Protein AF-A0A1V5MPS7-F1 (afdb_monomer_lite)

Sequence (181 aa):
MLYRAAGLHLRYAEAANRAGYPFLASCFLNSGIRNERYRFTRPDGSYYPDDSCYITGTSPFDPYPFAYRFDARYPRQWEQNGGVRGRVFMPALSFPAGLTTTLDSIQWLEQQIVRESALELAFEGHRWGDLVRVARRMNKEGRDGFSFLFNDNIKKKYERANIPAPAFTADETSWYLPFYE

pLDDT: mean 91.22, std 7.11, range [54.5, 98.25]

Radius of gyration: 18.7 Å; chains: 1; bounding box: 45×35×64 Å

Secondary structure (DSSP, 8-state):
----HHHHHHHHHHHHHHTT-HHHHHHHHTTHHHHTT--PBPTTSPBPPGGG-SB-EEETTEEPPGGG--BTTS--TTTT---SSGGGTPPPPPPPTT--SHHHHHHHHHHHHHHHHHHHTTTSS-HHHHHHHHHHHHHHTTS-HHIIIIIITTHHHHHHHTSPPP---SSGGGGSPPPP-

Structure (mmCIF, N/CA/C/O backbone):
data_AF-A0A1V5MPS7-F1
#
_entry.id   AF-A0A1V5MPS7-F1
#
loop_
_atom_site.group_PDB
_atom_site.id
_atom_site.type_symbol
_atom_site.label_atom_id
_atom_site.label_alt_id
_atom_site.label_comp_id
_atom_site.label_asym_id
_atom_site.label_entity_id
_atom_site.label_seq_id
_atom_site.pdbx_PDB_ins_code
_atom_site.Cartn_x
_atom_site.Cartn_y
_atom_site.Cartn_z
_atom_site.occupancy
_atom_site.B_iso_or_equiv
_atom_site.auth_seq_id
_atom_site.auth_comp_id
_atom_site.auth_asym_id
_atom_site.auth_atom_id
_atom_site.pdbx_PDB_model_num
ATOM 1 N N . MET A 1 1 ? 5.859 -17.394 16.710 1.00 54.50 1 MET A N 1
ATOM 2 C CA . MET A 1 1 ? 6.501 -16.883 15.477 1.00 54.50 1 MET A CA 1
ATOM 3 C C . MET A 1 1 ? 6.615 -15.371 15.635 1.00 54.50 1 MET A C 1
ATOM 5 O O . MET A 1 1 ? 5.583 -14.757 15.836 1.00 54.50 1 MET A O 1
ATOM 9 N N . LEU A 1 2 ? 7.823 -14.791 15.677 1.00 69.50 2 LEU A N 1
ATOM 10 C CA . LEU A 1 2 ? 8.012 -13.361 16.007 1.00 69.50 2 LEU A CA 1
ATOM 11 C C . LEU A 1 2 ? 7.716 -12.416 14.824 1.00 69.50 2 LEU A C 1
ATOM 13 O O . LEU A 1 2 ? 7.371 -11.262 15.048 1.00 69.50 2 LEU A O 1
ATOM 17 N N . TYR A 1 3 ? 7.825 -12.898 13.579 1.00 82.81 3 TYR A N 1
ATOM 18 C CA . TYR A 1 3 ? 7.469 -12.146 12.371 1.00 82.81 3 TYR A CA 1
ATOM 19 C C . TYR A 1 3 ? 7.296 -13.089 11.168 1.00 82.81 3 TYR A C 1
ATOM 21 O O . TYR A 1 3 ? 8.117 -13.993 10.984 1.00 82.81 3 TYR A O 1
ATOM 29 N N . ARG A 1 4 ? 6.244 -12.920 10.349 1.00 89.88 4 ARG A N 1
ATOM 30 C CA . ARG A 1 4 ? 6.020 -13.750 9.146 1.00 89.88 4 ARG A CA 1
ATOM 31 C C . ARG A 1 4 ? 6.623 -13.119 7.894 1.00 89.88 4 ARG A C 1
ATOM 33 O O . ARG A 1 4 ? 6.632 -11.900 7.735 1.00 89.88 4 ARG A O 1
ATOM 40 N N . ALA A 1 5 ? 7.025 -13.965 6.943 1.00 89.50 5 ALA A N 1
ATOM 41 C CA . ALA A 1 5 ? 7.514 -13.519 5.638 1.00 89.50 5 ALA A CA 1
ATOM 42 C C . ALA A 1 5 ? 6.503 -12.612 4.916 1.00 89.50 5 ALA A C 1
ATOM 44 O O . ALA A 1 5 ? 6.898 -11.619 4.314 1.00 89.50 5 ALA A O 1
ATOM 45 N N . ALA A 1 6 ? 5.203 -12.903 5.019 1.00 92.19 6 ALA A N 1
ATOM 46 C CA . ALA A 1 6 ? 4.156 -12.076 4.428 1.00 92.19 6 ALA A CA 1
ATOM 47 C C . ALA A 1 6 ? 4.151 -10.643 4.984 1.00 92.19 6 ALA A C 1
ATOM 49 O O . ALA A 1 6 ? 4.107 -9.688 4.213 1.00 92.19 6 ALA A O 1
ATOM 50 N N . GLY A 1 7 ? 4.302 -10.498 6.305 1.00 93.38 7 GLY A N 1
ATOM 51 C CA . GLY A 1 7 ? 4.450 -9.197 6.952 1.00 93.38 7 GLY A CA 1
ATOM 52 C C . GLY A 1 7 ? 5.667 -8.441 6.425 1.00 93.38 7 GLY A C 1
ATOM 53 O O . GLY A 1 7 ? 5.550 -7.276 6.059 1.00 93.38 7 GLY A O 1
ATOM 54 N N . LEU A 1 8 ? 6.818 -9.108 6.283 1.00 92.75 8 LEU A N 1
ATOM 55 C CA . LEU A 1 8 ? 8.018 -8.502 5.688 1.00 92.75 8 LEU A CA 1
ATOM 56 C C . LEU A 1 8 ? 7.765 -7.976 4.270 1.00 92.75 8 LEU A C 1
ATOM 58 O O . LEU A 1 8 ? 8.119 -6.837 3.974 1.00 92.75 8 LEU A O 1
ATOM 62 N N . HI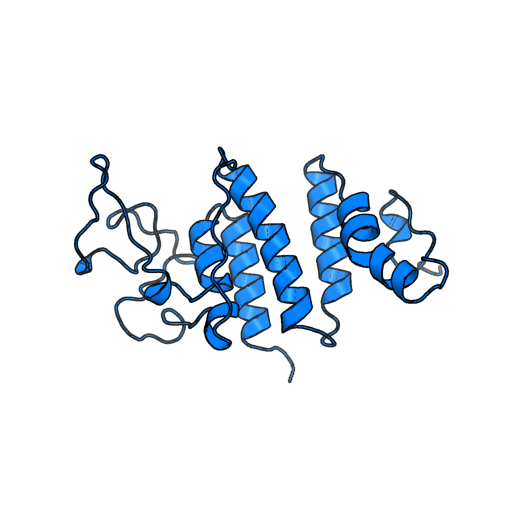S A 1 9 ? 7.117 -8.776 3.420 1.00 94.06 9 HIS A N 1
ATOM 63 C CA . HIS A 1 9 ? 6.819 -8.394 2.038 1.00 94.06 9 HIS A CA 1
ATOM 64 C C . HIS A 1 9 ? 5.861 -7.205 1.975 1.00 94.06 9 HIS A C 1
ATOM 66 O O . HIS A 1 9 ? 6.085 -6.296 1.186 1.00 94.06 9 HIS A O 1
ATOM 72 N N . LEU A 1 10 ? 4.834 -7.170 2.829 1.00 96.06 10 LEU A N 1
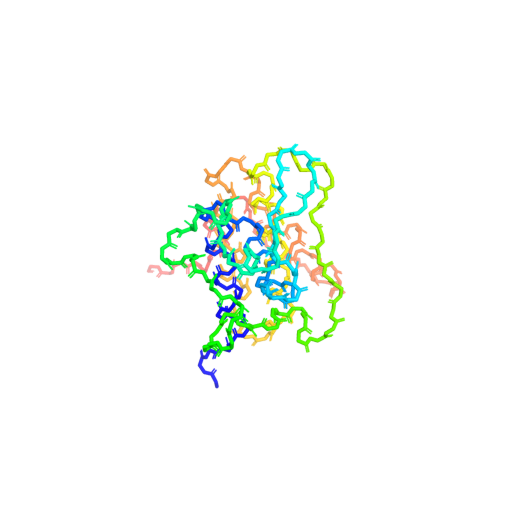ATOM 73 C CA . LEU A 1 10 ? 3.869 -6.069 2.865 1.00 96.06 10 LEU A CA 1
ATOM 74 C C . LEU A 1 10 ? 4.497 -4.771 3.387 1.00 96.06 10 LEU A C 1
ATOM 76 O O . LEU A 1 10 ? 4.234 -3.708 2.829 1.00 96.06 10 LEU A O 1
ATOM 80 N N . ARG A 1 11 ? 5.390 -4.836 4.387 1.00 95.56 11 ARG A N 1
ATOM 81 C CA . ARG A 1 11 ? 6.166 -3.659 4.826 1.00 95.56 11 ARG A CA 1
ATOM 82 C C . ARG A 1 11 ? 7.107 -3.155 3.748 1.00 95.56 11 ARG A C 1
ATOM 84 O O . ARG A 1 11 ? 7.201 -1.947 3.546 1.00 95.56 11 ARG A O 1
ATOM 91 N N . TYR A 1 12 ? 7.784 -4.068 3.059 1.00 95.62 12 TYR A N 1
ATOM 92 C CA . TYR A 1 12 ? 8.656 -3.704 1.955 1.00 95.62 12 TYR A CA 1
ATOM 93 C C . TYR A 1 12 ? 7.861 -3.079 0.801 1.00 95.62 12 TYR A C 1
ATOM 95 O O . TYR A 1 12 ? 8.240 -2.021 0.307 1.00 95.62 12 TYR A O 1
ATOM 103 N N . ALA A 1 13 ? 6.731 -3.679 0.416 1.00 97.19 13 ALA A N 1
ATOM 104 C CA . ALA A 1 13 ? 5.836 -3.137 -0.602 1.00 97.19 13 ALA A CA 1
ATOM 105 C C . ALA A 1 13 ? 5.376 -1.726 -0.227 1.00 97.19 13 ALA A C 1
ATOM 107 O O . ALA A 1 13 ? 5.416 -0.821 -1.054 1.00 97.19 13 ALA A O 1
ATOM 108 N N . GLU A 1 14 ? 5.003 -1.503 1.033 1.00 97.62 14 GLU A N 1
ATOM 109 C CA . GLU A 1 14 ? 4.627 -0.177 1.503 1.00 97.62 14 GLU A CA 1
ATOM 110 C C . GLU A 1 14 ? 5.788 0.824 1.399 1.00 97.62 14 GLU A C 1
ATOM 112 O O . GLU A 1 14 ? 5.597 1.937 0.909 1.00 97.62 14 GLU A O 1
ATOM 117 N N . ALA A 1 15 ? 6.997 0.434 1.812 1.00 97.31 15 ALA A N 1
ATOM 118 C CA . ALA A 1 15 ? 8.184 1.279 1.718 1.00 97.31 15 ALA A CA 1
ATOM 119 C C . ALA A 1 15 ? 8.530 1.623 0.259 1.00 97.31 15 ALA A C 1
ATOM 121 O O . ALA A 1 15 ? 8.695 2.797 -0.064 1.00 97.31 15 ALA A O 1
ATOM 122 N N . ALA A 1 16 ? 8.562 0.626 -0.631 1.00 97.06 16 ALA A N 1
ATOM 123 C CA . ALA A 1 16 ? 8.803 0.812 -2.061 1.00 97.06 16 ALA A CA 1
ATOM 124 C C . ALA A 1 16 ? 7.743 1.714 -2.706 1.00 97.06 16 ALA A C 1
ATOM 126 O O . ALA A 1 16 ? 8.077 2.618 -3.472 1.00 97.06 16 ALA A O 1
ATOM 127 N N . ASN A 1 17 ? 6.473 1.532 -2.336 1.00 97.94 17 ASN A N 1
ATOM 128 C CA . ASN A 1 17 ? 5.380 2.373 -2.802 1.00 97.94 17 ASN A CA 1
ATOM 129 C C . ASN A 1 17 ? 5.605 3.833 -2.390 1.00 97.94 17 ASN A C 1
ATOM 131 O O . ASN A 1 17 ? 5.608 4.739 -3.219 1.00 97.94 17 ASN A O 1
ATOM 135 N N . ARG A 1 18 ? 5.876 4.066 -1.101 1.00 96.50 18 ARG A N 1
ATOM 136 C CA . ARG A 1 18 ? 6.108 5.411 -0.560 1.00 96.50 18 ARG A CA 1
ATOM 137 C C . ARG A 1 18 ? 7.415 6.048 -1.036 1.00 96.50 18 ARG A C 1
ATOM 139 O O . ARG A 1 18 ? 7.523 7.268 -0.968 1.00 96.50 18 ARG A O 1
ATOM 146 N N . ALA A 1 19 ? 8.361 5.257 -1.535 1.00 97.06 19 ALA A N 1
ATOM 147 C CA . ALA A 1 19 ? 9.593 5.726 -2.161 1.00 97.06 19 ALA A CA 1
ATOM 148 C C . ALA A 1 19 ? 9.428 6.137 -3.637 1.00 97.06 19 ALA A C 1
ATOM 150 O O . ALA A 1 19 ? 10.403 6.562 -4.249 1.00 97.06 19 ALA A O 1
ATOM 151 N N . GLY A 1 20 ? 8.220 6.034 -4.205 1.00 96.50 20 GLY A N 1
ATOM 152 C CA . GLY A 1 20 ? 7.955 6.419 -5.593 1.00 96.50 20 GLY A CA 1
ATOM 153 C C . GLY A 1 20 ? 7.939 5.258 -6.584 1.00 96.50 20 GLY A C 1
ATOM 154 O O . GLY A 1 20 ? 7.873 5.502 -7.786 1.00 96.50 20 GLY A O 1
ATOM 155 N N . TYR A 1 21 ? 7.956 4.007 -6.108 1.00 96.12 21 TYR A N 1
ATOM 156 C CA . TYR A 1 21 ? 8.009 2.809 -6.952 1.00 96.12 21 TYR A CA 1
ATOM 157 C C . TYR A 1 21 ? 6.733 1.952 -6.823 1.00 96.12 21 TYR A C 1
ATOM 159 O O . TYR A 1 21 ? 6.802 0.796 -6.389 1.00 96.12 21 TYR A O 1
ATOM 167 N N . PRO A 1 22 ? 5.544 2.471 -7.196 1.00 96.19 22 PRO A N 1
ATOM 168 C CA . PRO A 1 22 ? 4.280 1.758 -7.017 1.00 96.19 22 PRO A CA 1
ATOM 169 C C . PRO A 1 22 ? 4.227 0.449 -7.816 1.00 96.19 22 PRO A C 1
ATOM 171 O O . PRO A 1 22 ? 3.734 -0.551 -7.307 1.00 96.19 22 PRO A O 1
ATOM 174 N N . PHE A 1 23 ? 4.793 0.396 -9.025 1.00 94.00 23 PHE A N 1
ATOM 175 C CA . PHE A 1 23 ? 4.809 -0.843 -9.814 1.00 94.00 23 PHE A CA 1
ATOM 176 C C . PHE A 1 23 ? 5.690 -1.939 -9.188 1.00 94.00 23 PHE A C 1
ATOM 178 O O . PHE A 1 23 ? 5.351 -3.121 -9.203 1.00 94.00 23 PHE A O 1
ATOM 185 N N . LEU A 1 24 ? 6.806 -1.558 -8.559 1.00 94.94 24 LEU A N 1
ATOM 186 C CA . LEU A 1 24 ? 7.603 -2.501 -7.774 1.00 94.94 24 LEU A CA 1
ATOM 187 C C . LEU A 1 24 ? 6.805 -3.020 -6.577 1.00 94.94 24 LEU A C 1
ATOM 189 O O . LEU A 1 24 ? 6.732 -4.225 -6.343 1.00 94.94 24 LEU A O 1
ATOM 193 N N . ALA A 1 25 ? 6.173 -2.115 -5.838 1.00 97.06 25 ALA A N 1
ATOM 194 C CA . ALA A 1 25 ? 5.349 -2.477 -4.697 1.00 97.06 25 ALA A CA 1
ATOM 195 C C . ALA A 1 25 ? 4.178 -3.397 -5.081 1.00 97.06 25 ALA A C 1
ATOM 197 O O . ALA A 1 25 ? 3.907 -4.364 -4.365 1.00 97.06 25 ALA A O 1
ATOM 198 N N . SER A 1 26 ? 3.530 -3.165 -6.229 1.00 96.38 26 SER A N 1
ATOM 199 C CA . SER A 1 26 ? 2.456 -4.036 -6.716 1.00 96.38 26 SER A CA 1
ATOM 200 C C . SER A 1 26 ? 2.963 -5.436 -7.039 1.00 96.38 26 SER A C 1
ATOM 202 O O . SER A 1 26 ? 2.225 -6.396 -6.846 1.00 96.38 26 SER A O 1
ATOM 204 N N . CYS A 1 27 ? 4.227 -5.587 -7.449 1.00 95.00 27 CYS A N 1
ATOM 205 C CA . CYS A 1 27 ? 4.819 -6.909 -7.636 1.00 95.00 27 CYS A CA 1
ATOM 206 C C . CYS A 1 27 ? 4.905 -7.686 -6.322 1.00 95.00 27 CYS A C 1
ATOM 208 O O . CYS A 1 27 ? 4.470 -8.831 -6.270 1.00 95.00 27 CYS A O 1
ATOM 210 N N . PHE A 1 28 ? 5.389 -7.072 -5.240 1.00 95.56 28 PHE A N 1
ATOM 211 C CA . PHE A 1 28 ? 5.440 -7.731 -3.926 1.00 95.56 28 PHE A CA 1
ATOM 212 C C . PHE A 1 28 ? 4.048 -8.059 -3.372 1.00 95.56 28 PHE A C 1
ATOM 214 O O . PHE A 1 28 ? 3.874 -9.075 -2.697 1.00 95.56 28 PHE A O 1
ATOM 221 N N . LEU A 1 29 ? 3.055 -7.219 -3.670 1.00 96.88 29 LEU A N 1
ATOM 222 C CA . LEU A 1 29 ? 1.666 -7.455 -3.293 1.00 96.88 29 LEU A CA 1
ATOM 223 C C . LEU A 1 29 ? 1.049 -8.627 -4.074 1.00 96.88 29 LEU A C 1
ATOM 225 O O . LEU A 1 29 ? 0.462 -9.522 -3.468 1.00 96.88 29 LEU A O 1
ATOM 229 N N . ASN A 1 30 ? 1.197 -8.626 -5.400 1.00 96.12 30 ASN A N 1
ATOM 230 C CA . ASN A 1 30 ? 0.563 -9.576 -6.307 1.00 96.12 30 ASN A CA 1
ATOM 231 C C . ASN A 1 30 ? 1.357 -10.887 -6.403 1.00 96.12 30 ASN A C 1
ATOM 233 O O . ASN A 1 30 ? 1.249 -11.714 -5.501 1.00 96.12 30 ASN A O 1
ATOM 237 N N . SER A 1 31 ? 2.139 -11.087 -7.468 1.00 93.56 31 SER A N 1
ATOM 238 C CA . SER A 1 31 ? 2.741 -12.392 -7.797 1.00 93.56 31 SER A CA 1
ATOM 239 C C . SER A 1 31 ? 4.274 -12.411 -7.768 1.00 93.56 31 SER A C 1
ATOM 241 O O . SER A 1 31 ? 4.889 -13.420 -8.111 1.00 93.56 31 SER A O 1
ATOM 243 N N . GLY A 1 32 ? 4.904 -11.315 -7.349 1.00 92.88 32 GLY A N 1
ATOM 244 C CA . GLY A 1 32 ? 6.350 -11.113 -7.365 1.00 92.88 32 GLY A CA 1
ATOM 245 C C . GLY A 1 32 ? 6.894 -10.671 -8.725 1.00 92.88 32 GLY A C 1
ATOM 246 O O . GLY A 1 32 ? 6.216 -10.726 -9.747 1.00 92.88 32 GLY A O 1
ATOM 247 N N . ILE A 1 33 ? 8.151 -10.226 -8.744 1.00 92.06 33 ILE A N 1
ATOM 248 C CA . ILE A 1 33 ? 8.775 -9.522 -9.884 1.00 92.06 33 ILE A CA 1
ATOM 249 C C . ILE A 1 33 ? 8.794 -10.386 -11.153 1.00 92.06 33 ILE A C 1
ATOM 251 O O . ILE A 1 33 ? 8.483 -9.912 -12.248 1.00 92.06 33 ILE A O 1
ATOM 255 N N . ARG A 1 34 ? 9.140 -11.671 -11.008 1.00 88.56 34 ARG A N 1
ATOM 256 C CA . ARG A 1 34 ? 9.228 -12.605 -12.136 1.00 88.56 34 ARG A CA 1
ATOM 257 C C . ARG A 1 34 ? 7.854 -12.927 -12.726 1.00 88.56 34 ARG A C 1
ATOM 259 O O . ARG A 1 34 ? 7.687 -12.871 -13.940 1.00 88.56 34 ARG A O 1
ATOM 266 N N . ASN A 1 35 ? 6.866 -13.231 -11.884 1.00 88.19 35 ASN A N 1
ATOM 267 C CA . ASN A 1 35 ? 5.544 -13.654 -12.358 1.00 88.19 35 ASN A CA 1
ATOM 268 C C . ASN A 1 35 ? 4.700 -12.485 -12.878 1.00 88.19 35 ASN A C 1
ATOM 270 O O . ASN A 1 35 ? 3.945 -12.671 -13.826 1.00 88.19 35 ASN A O 1
ATOM 274 N N . GLU A 1 36 ? 4.882 -11.276 -12.337 1.00 86.06 36 GLU A N 1
ATOM 275 C CA . GLU A 1 36 ? 4.283 -10.050 -12.891 1.00 86.06 36 GLU A CA 1
ATOM 276 C C . GLU A 1 36 ? 4.927 -9.613 -14.214 1.00 86.06 36 GLU A C 1
ATOM 278 O O . GLU A 1 36 ? 4.519 -8.618 -14.812 1.00 86.06 36 GLU A O 1
ATOM 283 N N . ARG A 1 37 ? 5.939 -10.352 -14.689 1.00 79.62 37 ARG A N 1
ATOM 284 C CA . ARG A 1 37 ? 6.708 -10.027 -15.889 1.00 79.62 37 ARG A CA 1
ATOM 285 C C . ARG A 1 37 ? 7.193 -8.589 -15.855 1.00 79.62 37 ARG A C 1
ATOM 287 O O . ARG A 1 37 ? 6.934 -7.848 -16.799 1.00 79.62 37 ARG A O 1
ATOM 294 N N . TYR A 1 38 ? 7.871 -8.205 -14.769 1.00 86.50 38 TYR A N 1
ATOM 295 C CA . TYR A 1 38 ? 8.420 -6.861 -14.614 1.00 86.50 38 TYR A CA 1
ATOM 296 C C . TYR A 1 38 ? 9.283 -6.522 -15.833 1.00 86.50 38 TYR A C 1
ATOM 298 O O . TYR A 1 38 ? 10.391 -7.029 -15.988 1.00 86.50 38 TYR A O 1
ATOM 306 N N . ARG A 1 39 ? 8.744 -5.722 -16.748 1.00 85.56 39 ARG A N 1
ATOM 307 C CA . ARG A 1 39 ? 9.324 -5.489 -18.068 1.00 85.56 39 ARG A CA 1
ATOM 308 C C . ARG A 1 39 ? 9.122 -4.051 -18.471 1.00 85.56 39 ARG A C 1
ATOM 310 O O . ARG A 1 39 ? 8.162 -3.400 -18.068 1.00 85.56 39 ARG A O 1
ATOM 317 N N . PHE A 1 40 ? 10.021 -3.604 -19.323 1.00 84.62 40 PHE A N 1
ATOM 318 C CA . PHE A 1 40 ? 10.051 -2.243 -19.808 1.00 84.62 40 PHE A CA 1
ATOM 319 C C . PHE A 1 40 ? 9.485 -2.189 -21.221 1.00 84.62 40 PHE A C 1
ATOM 321 O O . PHE A 1 40 ? 9.788 -3.047 -22.057 1.00 84.62 40 PHE A O 1
ATOM 328 N N . THR A 1 41 ? 8.677 -1.172 -21.486 1.00 86.06 41 THR A N 1
ATOM 329 C CA . THR A 1 41 ? 8.259 -0.784 -22.834 1.00 86.06 41 THR A CA 1
ATOM 330 C C . THR A 1 41 ? 9.188 0.289 -23.374 1.00 86.06 41 THR A C 1
ATOM 332 O O . THR A 1 41 ? 9.592 1.204 -22.658 1.00 86.06 41 THR A O 1
ATOM 335 N N . ARG A 1 42 ? 9.518 0.179 -24.654 1.00 85.19 42 ARG A N 1
ATOM 336 C CA . ARG A 1 42 ? 10.183 1.217 -25.432 1.00 85.19 42 ARG A CA 1
ATOM 337 C C . ARG A 1 42 ? 9.198 2.352 -25.751 1.00 85.19 42 ARG A C 1
ATOM 339 O O . ARG A 1 42 ? 7.986 2.146 -25.654 1.00 85.19 42 ARG A O 1
ATOM 346 N N . PRO A 1 43 ? 9.688 3.523 -26.196 1.00 87.62 43 PRO A N 1
ATOM 347 C CA . PRO A 1 43 ? 8.824 4.619 -26.643 1.00 87.62 43 PRO A CA 1
ATOM 348 C C . PRO A 1 43 ? 7.855 4.245 -27.778 1.00 87.62 43 PRO A C 1
ATOM 350 O O . PRO A 1 43 ? 6.802 4.858 -27.902 1.00 87.62 43 PRO A O 1
ATOM 353 N N . ASP A 1 44 ? 8.186 3.232 -28.586 1.00 90.38 44 ASP A N 1
ATOM 354 C CA . ASP A 1 44 ? 7.344 2.709 -29.673 1.00 90.38 44 ASP A CA 1
ATOM 355 C C . ASP A 1 44 ? 6.266 1.704 -29.205 1.00 90.38 44 ASP A C 1
ATOM 357 O O . ASP A 1 44 ? 5.519 1.168 -30.021 1.00 90.38 44 ASP A O 1
ATOM 361 N N . GLY A 1 45 ? 6.186 1.427 -27.898 1.00 86.00 45 GLY A N 1
ATOM 362 C CA . GLY A 1 45 ? 5.245 0.478 -27.299 1.00 86.00 45 GLY A CA 1
ATOM 363 C C . GLY A 1 45 ? 5.683 -0.990 -27.349 1.00 86.00 45 GLY A C 1
ATOM 364 O O . GLY A 1 45 ? 5.041 -1.833 -26.720 1.00 86.00 45 GLY A O 1
ATOM 365 N N . SER A 1 46 ? 6.780 -1.320 -28.035 1.00 88.62 46 SER A N 1
ATOM 366 C CA . SER A 1 46 ? 7.348 -2.671 -28.021 1.00 88.62 46 SER A CA 1
ATOM 367 C C . SER A 1 46 ? 8.105 -2.949 -26.717 1.00 88.62 46 SER A C 1
ATOM 369 O O . SER A 1 46 ? 8.544 -2.037 -26.016 1.00 88.62 46 SER A O 1
ATOM 371 N N . TYR A 1 47 ? 8.260 -4.222 -26.353 1.00 87.31 47 TYR A N 1
ATOM 372 C CA . TYR A 1 47 ? 9.025 -4.599 -25.163 1.00 87.31 47 TYR A CA 1
ATOM 373 C C . TYR A 1 47 ? 10.525 -4.681 -25.458 1.00 87.31 47 TYR A C 1
ATOM 375 O O . TYR A 1 47 ? 10.954 -5.024 -26.563 1.00 87.31 47 TYR A O 1
ATOM 383 N N . TYR A 1 48 ? 11.345 -4.399 -24.446 1.00 85.56 48 TYR A N 1
ATOM 384 C CA . TYR A 1 48 ? 12.754 -4.790 -24.488 1.00 85.56 48 TYR A CA 1
ATOM 385 C C . TYR A 1 48 ? 12.899 -6.327 -24.490 1.00 85.56 48 TYR A C 1
ATOM 387 O O . TYR A 1 48 ? 11.985 -7.013 -24.029 1.00 85.56 48 TYR A O 1
ATOM 395 N N . PRO A 1 49 ? 14.022 -6.874 -25.004 1.00 81.81 49 PRO A N 1
ATOM 396 C CA . PRO A 1 49 ? 14.272 -8.317 -25.005 1.00 81.81 49 PRO A CA 1
ATOM 397 C C . PRO A 1 49 ? 14.231 -8.915 -23.594 1.00 81.81 49 PRO A C 1
ATOM 399 O O . PRO A 1 49 ? 14.502 -8.212 -22.619 1.00 81.81 49 PRO A O 1
ATOM 402 N N . ASP A 1 50 ? 13.966 -10.217 -23.485 1.00 74.81 50 ASP A N 1
ATOM 403 C CA . ASP A 1 50 ? 13.795 -10.884 -22.186 1.00 74.81 50 ASP A CA 1
ATOM 404 C C . ASP A 1 50 ? 15.047 -10.828 -21.287 1.00 74.81 50 ASP A C 1
ATOM 406 O O . ASP A 1 50 ? 14.939 -10.765 -20.065 1.00 74.81 50 ASP A O 1
ATOM 410 N N . ASP A 1 51 ? 16.247 -10.724 -21.861 1.00 74.25 51 ASP A N 1
ATOM 411 C CA . ASP A 1 51 ? 17.484 -10.541 -21.081 1.00 74.25 51 ASP A CA 1
ATOM 412 C C . ASP A 1 51 ? 17.521 -9.207 -20.313 1.00 74.25 51 ASP A C 1
ATOM 414 O O . ASP A 1 51 ? 18.301 -9.031 -19.373 1.00 74.25 51 ASP A O 1
ATOM 418 N N . SER A 1 52 ? 16.668 -8.264 -20.716 1.00 72.56 52 SER A N 1
ATOM 419 C CA . SER A 1 52 ? 16.514 -6.914 -20.175 1.00 72.56 52 SER A CA 1
ATOM 420 C C . SER A 1 52 ? 15.251 -6.750 -19.315 1.00 72.56 52 SER A C 1
ATOM 422 O O . SER A 1 52 ? 14.935 -5.628 -18.916 1.00 72.56 52 SER A O 1
ATOM 424 N N . CYS A 1 53 ? 14.515 -7.828 -19.026 1.00 78.12 53 CYS A N 1
ATOM 425 C CA . CYS A 1 53 ? 13.366 -7.811 -18.121 1.00 78.12 53 CYS A CA 1
ATOM 426 C C . CYS A 1 53 ? 13.687 -8.492 -16.776 1.00 78.12 53 CYS A C 1
ATOM 428 O O . CYS A 1 53 ? 14.784 -9.000 -16.548 1.00 78.12 53 CYS A O 1
ATOM 430 N N . TYR A 1 54 ? 12.750 -8.415 -15.833 1.00 86.94 54 TYR A N 1
ATOM 431 C CA . TYR A 1 54 ? 12.848 -8.893 -14.449 1.00 86.94 54 TYR A CA 1
ATOM 432 C C . TYR A 1 54 ? 13.881 -8.178 -13.559 1.00 86.94 54 TYR A C 1
ATOM 434 O O . TYR A 1 54 ? 14.104 -8.609 -12.427 1.00 86.94 54 TYR A O 1
ATOM 442 N N . ILE A 1 55 ? 14.475 -7.079 -14.033 1.00 88.50 55 ILE A N 1
ATOM 443 C CA . ILE A 1 55 ? 15.290 -6.163 -13.227 1.00 88.50 55 ILE A CA 1
ATOM 444 C C . ILE A 1 55 ? 14.434 -4.955 -12.868 1.00 88.50 55 ILE A C 1
ATOM 446 O O . ILE A 1 55 ? 13.770 -4.401 -13.739 1.00 88.50 55 ILE A O 1
ATOM 450 N N . THR A 1 56 ? 14.452 -4.521 -11.614 1.00 91.06 56 THR A N 1
ATOM 451 C CA . THR A 1 56 ? 13.673 -3.353 -11.187 1.00 91.06 56 THR A CA 1
ATOM 452 C C . THR A 1 56 ? 14.390 -2.042 -11.510 1.00 91.06 56 THR A C 1
ATOM 454 O O . THR A 1 56 ? 15.592 -1.881 -11.273 1.00 91.06 56 THR A O 1
ATOM 457 N N . GLY A 1 57 ? 13.649 -1.091 -12.074 1.00 91.25 57 GLY A N 1
ATOM 458 C CA . GLY A 1 57 ? 14.211 0.133 -12.633 1.00 91.25 57 GLY A CA 1
ATOM 459 C C . GLY A 1 57 ? 13.163 0.987 -13.329 1.00 91.25 57 GLY A C 1
ATOM 460 O O . GLY A 1 57 ? 11.975 0.673 -13.309 1.00 91.25 57 GLY A O 1
ATOM 461 N N . THR A 1 58 ? 13.607 2.058 -13.973 1.00 87.38 58 THR A N 1
ATOM 462 C CA . THR A 1 58 ? 12.781 2.824 -14.923 1.00 87.38 58 THR A CA 1
ATOM 463 C C . THR A 1 58 ? 12.960 2.286 -16.344 1.00 87.38 58 THR A C 1
ATOM 465 O O . THR A 1 58 ? 12.052 2.351 -17.169 1.00 87.38 58 THR A O 1
ATOM 468 N N . SER A 1 59 ? 14.133 1.717 -16.629 1.00 87.06 59 SER A N 1
ATOM 469 C CA . SER A 1 59 ? 14.465 1.062 -17.893 1.00 87.06 59 SER A CA 1
ATOM 470 C C . SER A 1 59 ? 15.509 -0.041 -17.659 1.00 87.06 59 SER A C 1
ATOM 472 O O . SER A 1 59 ? 16.108 -0.084 -16.580 1.00 87.06 59 SER A O 1
ATOM 474 N N . PRO A 1 60 ? 15.820 -0.886 -18.662 1.00 84.69 60 PRO A N 1
ATOM 475 C CA . PRO A 1 60 ? 16.902 -1.868 -18.548 1.00 84.69 60 PRO A CA 1
ATOM 476 C C . PRO A 1 60 ? 18.276 -1.266 -18.228 1.00 84.69 60 PRO A C 1
ATOM 478 O O . PRO A 1 60 ? 19.155 -1.960 -17.721 1.00 84.69 60 PRO A O 1
ATOM 481 N N . PHE A 1 61 ? 18.467 0.015 -18.547 1.00 86.31 61 PHE A N 1
ATOM 482 C CA . PHE A 1 61 ? 19.730 0.739 -18.400 1.00 86.31 61 PHE A CA 1
ATOM 483 C C . PHE A 1 61 ? 19.728 1.704 -17.210 1.00 86.31 61 PHE A C 1
ATOM 485 O O . PHE A 1 61 ? 20.758 2.297 -16.907 1.00 86.31 61 PHE A O 1
ATOM 492 N N . ASP A 1 62 ? 18.586 1.845 -16.536 1.00 89.69 62 ASP A N 1
ATOM 493 C CA . ASP A 1 62 ? 18.391 2.732 -15.391 1.00 89.69 62 ASP A CA 1
ATOM 494 C C . ASP A 1 62 ? 17.743 1.943 -14.242 1.00 89.69 62 ASP A C 1
ATOM 496 O O . ASP A 1 62 ? 16.521 2.002 -14.040 1.00 89.69 62 ASP A O 1
ATOM 500 N N . PRO A 1 63 ? 18.531 1.099 -13.547 1.00 90.38 63 PRO A N 1
ATOM 501 C CA . PRO A 1 63 ? 18.039 0.335 -12.415 1.00 90.38 63 PRO A CA 1
ATOM 502 C C . PRO A 1 63 ? 17.769 1.255 -11.223 1.00 90.38 63 PRO A C 1
ATOM 504 O O . PRO A 1 63 ? 18.427 2.276 -11.036 1.00 90.38 63 PRO A O 1
ATOM 507 N N . TYR A 1 64 ? 16.847 0.847 -10.355 1.00 93.00 64 TYR A N 1
ATOM 508 C CA . TYR A 1 64 ? 16.583 1.590 -9.126 1.00 93.00 64 TYR A CA 1
ATOM 509 C C . TYR A 1 64 ? 17.804 1.632 -8.183 1.00 93.00 64 TYR A C 1
ATOM 511 O O . TYR A 1 64 ? 18.763 0.868 -8.351 1.00 93.00 64 TYR A O 1
ATOM 519 N N . PRO A 1 65 ? 17.782 2.493 -7.146 1.00 94.12 65 PRO A N 1
ATOM 520 C CA . PRO A 1 65 ? 18.775 2.452 -6.077 1.00 94.12 65 PRO A CA 1
ATOM 521 C C . PRO A 1 65 ? 18.842 1.074 -5.410 1.00 94.12 65 PRO A C 1
ATOM 523 O O . PRO A 1 65 ? 17.853 0.346 -5.390 1.00 94.12 65 PRO A O 1
ATOM 526 N N . PHE A 1 66 ? 19.981 0.739 -4.795 1.00 90.69 66 PHE A N 1
ATOM 527 C CA . PHE A 1 66 ? 20.264 -0.595 -4.238 1.00 90.69 66 PHE A CA 1
ATOM 528 C C . PHE A 1 66 ? 19.131 -1.183 -3.374 1.00 90.69 66 PHE A C 1
ATOM 530 O O . PHE A 1 66 ? 18.801 -2.352 -3.519 1.00 90.69 66 PHE A O 1
ATOM 537 N N . ALA A 1 67 ? 18.477 -0.370 -2.537 1.00 90.94 67 ALA A N 1
ATOM 538 C CA . ALA A 1 67 ? 17.371 -0.810 -1.675 1.00 90.94 67 ALA A CA 1
ATOM 539 C C . ALA A 1 67 ? 16.104 -1.271 -2.433 1.00 90.94 67 ALA A C 1
ATOM 541 O O . ALA A 1 67 ? 15.244 -1.941 -1.858 1.00 90.94 67 ALA A O 1
ATOM 542 N N . TYR A 1 68 ? 15.983 -0.906 -3.710 1.00 93.06 68 TYR A N 1
ATOM 543 C CA . TYR A 1 68 ? 14.852 -1.203 -4.589 1.00 93.06 68 TYR A CA 1
ATOM 544 C C . TYR A 1 68 ? 15.266 -1.937 -5.863 1.00 93.06 68 TYR A C 1
ATOM 546 O O . TYR A 1 68 ? 14.424 -2.169 -6.731 1.00 93.06 68 TYR A O 1
ATOM 554 N N . ARG A 1 69 ? 16.550 -2.291 -5.988 1.00 91.44 69 ARG A N 1
ATOM 555 C CA . ARG A 1 69 ? 17.133 -2.929 -7.165 1.00 91.44 69 ARG A CA 1
ATOM 556 C C . ARG A 1 69 ? 17.213 -4.430 -6.984 1.00 91.44 69 ARG A C 1
ATOM 558 O O . ARG A 1 69 ? 18.055 -4.918 -6.237 1.00 91.44 69 ARG A O 1
ATOM 565 N N . PHE A 1 70 ? 16.401 -5.140 -7.743 1.00 90.06 70 PHE A N 1
ATOM 566 C CA . PHE A 1 70 ? 16.213 -6.576 -7.667 1.00 90.06 70 PHE A CA 1
ATOM 567 C C . PHE A 1 70 ? 16.381 -7.184 -9.050 1.00 90.06 70 PHE A C 1
ATOM 569 O O . PHE A 1 70 ? 15.885 -6.620 -10.025 1.00 90.06 70 PHE A O 1
ATOM 576 N N . ASP A 1 71 ? 17.068 -8.319 -9.130 1.00 89.12 71 ASP A N 1
ATOM 577 C CA . ASP A 1 71 ? 17.293 -9.052 -10.376 1.00 89.12 71 ASP A CA 1
ATOM 578 C C . ASP A 1 71 ? 16.648 -10.440 -10.312 1.00 89.12 71 ASP A C 1
ATOM 580 O O . ASP A 1 71 ? 17.256 -11.431 -9.914 1.00 89.12 71 ASP A O 1
ATOM 584 N N . ALA A 1 72 ? 15.388 -10.523 -10.732 1.00 89.25 72 ALA A N 1
ATOM 585 C CA . ALA A 1 72 ? 14.616 -11.756 -10.663 1.00 89.25 72 ALA A CA 1
ATOM 586 C C . ALA A 1 72 ? 14.856 -12.709 -11.854 1.00 89.25 72 ALA A C 1
ATOM 588 O O . ALA A 1 72 ? 14.189 -13.746 -11.940 1.00 89.25 72 ALA A O 1
ATOM 589 N N . ARG A 1 73 ? 15.818 -12.423 -12.751 1.00 85.31 73 ARG A N 1
ATOM 590 C CA . ARG A 1 73 ? 16.191 -13.326 -13.864 1.00 85.31 73 ARG A CA 1
ATOM 591 C C . ARG A 1 73 ? 16.751 -14.648 -13.343 1.00 85.31 73 ARG A C 1
ATOM 593 O O . ARG A 1 73 ? 16.390 -15.725 -13.822 1.00 85.31 73 ARG A O 1
ATOM 600 N N . TYR A 1 74 ? 17.568 -14.567 -12.297 1.00 80.56 74 TYR A N 1
ATOM 601 C CA . TYR A 1 74 ? 18.244 -15.709 -11.690 1.00 80.56 74 TYR A CA 1
ATOM 602 C C . TYR A 1 74 ? 17.670 -15.995 -10.300 1.00 80.56 74 TYR A C 1
ATOM 604 O O . TYR A 1 74 ? 17.363 -15.053 -9.569 1.00 80.56 74 TYR A O 1
ATOM 612 N N . PRO A 1 75 ? 17.477 -17.270 -9.917 1.00 69.44 75 PRO A N 1
ATOM 613 C CA . PRO A 1 75 ? 16.985 -17.619 -8.590 1.00 69.44 75 PRO A CA 1
ATOM 614 C C . PRO A 1 75 ? 18.040 -17.262 -7.540 1.00 69.44 75 PRO A C 1
ATOM 616 O O . PRO A 1 75 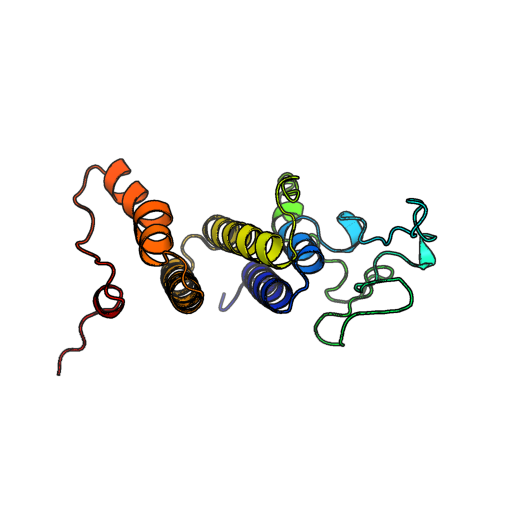? 18.938 -18.048 -7.247 1.00 69.44 75 PRO A O 1
ATOM 619 N N . ARG A 1 76 ? 17.942 -16.053 -6.982 1.00 71.88 76 ARG A N 1
ATOM 620 C CA . ARG A 1 76 ? 18.615 -15.675 -5.735 1.00 71.88 76 ARG A CA 1
ATOM 621 C C . ARG A 1 76 ? 17.615 -15.677 -4.580 1.00 71.88 76 ARG A C 1
ATOM 623 O O . ARG A 1 76 ? 16.439 -15.979 -4.756 1.00 71.88 76 ARG A O 1
ATOM 630 N N . GLN A 1 77 ? 18.101 -15.333 -3.390 1.00 72.12 77 GLN A N 1
ATOM 631 C CA . GLN A 1 77 ? 17.415 -15.544 -2.113 1.00 72.12 77 GLN A CA 1
ATOM 632 C C . GLN A 1 77 ? 15.957 -15.042 -2.068 1.00 72.12 77 GLN A C 1
ATOM 634 O O . GLN A 1 77 ? 15.078 -15.819 -1.713 1.00 72.12 77 GLN A O 1
ATOM 639 N N . TRP A 1 78 ? 15.682 -13.773 -2.400 1.00 76.38 78 TRP A N 1
ATOM 640 C CA . TRP A 1 78 ? 14.351 -13.162 -2.191 1.00 76.38 78 TRP A CA 1
ATOM 641 C C . TRP A 1 78 ? 13.760 -12.465 -3.440 1.00 76.38 78 TRP A C 1
ATOM 643 O O . TRP A 1 78 ? 12.608 -12.024 -3.427 1.00 76.38 78 TRP A O 1
ATOM 653 N N . GLU A 1 79 ? 14.505 -12.409 -4.549 1.00 82.00 79 GLU A N 1
ATOM 654 C CA . GLU A 1 79 ? 14.118 -11.693 -5.781 1.00 82.00 79 GLU A CA 1
ATOM 655 C C . GLU A 1 79 ? 13.034 -12.430 -6.583 1.00 82.00 79 GLU A C 1
ATOM 657 O O . GLU A 1 79 ? 12.209 -11.804 -7.247 1.00 82.00 79 GLU A O 1
ATOM 662 N N . GLN A 1 80 ? 12.977 -13.760 -6.467 1.00 85.38 80 GLN A N 1
ATOM 663 C CA . GLN A 1 80 ? 11.946 -14.607 -7.078 1.00 85.38 80 GLN A CA 1
ATOM 664 C C . GLN A 1 80 ? 10.847 -14.987 -6.082 1.00 85.38 80 GLN A C 1
ATOM 666 O O . GLN A 1 80 ? 10.383 -16.125 -6.037 1.00 85.38 80 GLN A O 1
ATOM 671 N N . ASN A 1 81 ? 10.433 -14.030 -5.250 1.00 88.88 81 ASN A N 1
ATOM 672 C CA . ASN A 1 81 ? 9.272 -14.229 -4.394 1.00 88.88 81 ASN A CA 1
ATOM 673 C C . ASN A 1 81 ? 8.001 -14.428 -5.242 1.00 88.88 81 ASN A C 1
ATOM 675 O O . ASN A 1 81 ? 7.900 -13.916 -6.353 1.00 88.88 81 ASN A O 1
ATOM 679 N N . GLY A 1 82 ? 7.026 -15.164 -4.706 1.00 90.06 82 GLY A N 1
ATOM 680 C CA . GLY A 1 82 ? 5.716 -15.370 -5.337 1.00 90.06 82 GLY A CA 1
ATOM 681 C C . GLY A 1 82 ? 4.687 -14.281 -5.013 1.00 90.06 82 GLY A C 1
ATOM 682 O O . GLY A 1 82 ? 3.496 -14.514 -5.199 1.00 90.06 82 GLY A O 1
ATOM 683 N N . GLY A 1 83 ? 5.121 -13.139 -4.465 1.00 93.12 83 GLY A N 1
ATOM 684 C CA . GLY A 1 83 ? 4.243 -12.114 -3.900 1.00 93.12 83 GLY A CA 1
ATOM 685 C C . GLY A 1 83 ? 3.412 -12.612 -2.709 1.00 93.12 83 GLY A C 1
ATOM 686 O O . GLY A 1 83 ? 3.589 -13.731 -2.218 1.00 93.12 83 GLY A O 1
ATOM 687 N N . VAL A 1 84 ? 2.522 -11.768 -2.185 1.00 95.50 84 VAL A N 1
ATOM 688 C CA . VAL A 1 84 ? 1.593 -12.169 -1.113 1.00 95.50 84 VAL A CA 1
ATOM 689 C C . VAL A 1 84 ? 0.382 -12.895 -1.692 1.00 95.50 84 VAL A C 1
ATOM 691 O O . VAL A 1 84 ? 0.098 -14.019 -1.282 1.00 95.50 84 VAL A O 1
ATOM 694 N N . ARG A 1 85 ? -0.273 -12.302 -2.694 1.00 96.25 85 ARG A N 1
ATOM 695 C CA . ARG A 1 85 ? -1.487 -12.846 -3.325 1.00 96.25 85 ARG A CA 1
ATOM 696 C C . ARG A 1 85 ? -1.198 -14.069 -4.197 1.00 96.25 85 ARG A C 1
ATOM 698 O O . ARG A 1 85 ? -1.971 -15.024 -4.200 1.00 96.25 85 ARG A O 1
ATOM 705 N N . GLY A 1 86 ? -0.064 -14.074 -4.893 1.00 94.38 86 GLY A N 1
ATOM 706 C CA . GLY A 1 86 ? 0.335 -15.144 -5.806 1.00 94.38 86 GLY A CA 1
ATOM 707 C C . GLY A 1 86 ? 0.584 -16.477 -5.102 1.00 94.38 86 GLY A C 1
ATOM 708 O O . GLY A 1 86 ? 0.257 -17.520 -5.661 1.00 94.38 86 GLY A O 1
ATOM 709 N N . ARG A 1 87 ? 1.044 -16.471 -3.838 1.00 91.19 87 ARG A N 1
ATOM 710 C CA . ARG A 1 87 ? 1.191 -17.704 -3.031 1.00 91.19 87 ARG A CA 1
ATOM 711 C C . ARG A 1 87 ? -0.118 -18.457 -2.815 1.00 91.19 87 ARG A C 1
ATOM 713 O O . ARG A 1 87 ? -0.086 -19.657 -2.567 1.00 91.19 87 ARG A O 1
ATOM 720 N N . VAL A 1 88 ? -1.243 -17.751 -2.854 1.00 92.38 88 VAL A N 1
ATOM 721 C CA . VAL A 1 88 ? -2.585 -18.307 -2.642 1.00 92.38 88 VAL A CA 1
ATOM 722 C C . VAL A 1 88 ? -3.438 -18.229 -3.910 1.00 92.38 88 VAL A C 1
ATOM 724 O O . VAL A 1 88 ? -4.657 -18.343 -3.835 1.00 92.38 88 VAL A O 1
ATOM 727 N N . PHE A 1 89 ? -2.805 -18.036 -5.075 1.00 93.19 89 PHE A N 1
ATOM 728 C CA . PHE A 1 89 ? -3.461 -17.943 -6.386 1.00 93.19 89 PHE A CA 1
ATOM 729 C C . PHE A 1 89 ? -4.582 -16.893 -6.456 1.00 93.19 89 PHE A C 1
ATOM 731 O O . PHE A 1 89 ? -5.527 -17.020 -7.235 1.00 93.19 89 PHE A O 1
ATOM 738 N N . MET A 1 90 ? -4.483 -15.833 -5.650 1.00 94.75 90 MET A N 1
ATOM 739 C CA . MET A 1 90 ? -5.437 -14.732 -5.703 1.00 94.75 90 MET A CA 1
ATOM 740 C C . MET A 1 90 ? -5.190 -13.875 -6.953 1.00 94.75 90 MET A C 1
ATOM 742 O O . MET A 1 90 ? -4.031 -13.630 -7.297 1.00 94.75 90 MET A O 1
ATOM 746 N N . PRO A 1 91 ? -6.245 -13.361 -7.617 1.00 93.81 91 PRO A N 1
ATOM 747 C CA . PRO A 1 91 ? -6.084 -12.519 -8.799 1.00 93.81 91 PRO A CA 1
ATOM 748 C C . PRO A 1 91 ? -5.195 -11.300 -8.526 1.00 93.81 91 PRO A C 1
ATOM 750 O O . PRO A 1 91 ? -5.352 -10.636 -7.495 1.00 93.81 91 PRO A O 1
ATOM 753 N N . ALA A 1 92 ? -4.283 -10.987 -9.446 1.00 93.94 92 ALA A N 1
ATOM 754 C CA . ALA A 1 92 ? -3.439 -9.801 -9.352 1.00 93.94 92 ALA A CA 1
ATOM 755 C C . ALA A 1 92 ? -4.289 -8.520 -9.410 1.00 93.94 92 ALA A C 1
ATOM 757 O O . ALA A 1 92 ? -5.232 -8.411 -10.194 1.00 93.94 92 ALA A O 1
ATOM 758 N N . LEU A 1 93 ? -3.956 -7.543 -8.569 1.00 95.25 93 LEU A N 1
ATOM 759 C CA . LEU A 1 93 ? -4.567 -6.219 -8.595 1.00 95.25 93 LEU A CA 1
ATOM 760 C C . LEU A 1 93 ? -3.877 -5.366 -9.660 1.00 95.25 93 LEU A C 1
ATOM 762 O O . LEU A 1 93 ? -2.676 -5.109 -9.567 1.00 95.25 93 LEU A O 1
ATOM 766 N N . SER A 1 94 ? -4.638 -4.909 -10.650 1.00 94.50 94 SER A N 1
ATOM 767 C CA . SER A 1 94 ? -4.174 -3.969 -11.671 1.00 94.50 94 SER A CA 1
ATOM 768 C C . SER A 1 94 ? -4.485 -2.529 -11.273 1.00 94.50 94 SER A C 1
ATOM 770 O O . SER A 1 94 ? -5.560 -2.255 -10.734 1.00 94.50 94 SER A O 1
ATOM 772 N N . PHE A 1 95 ? -3.584 -1.603 -11.599 1.00 94.88 95 PHE A N 1
ATOM 773 C CA . PHE A 1 95 ? -3.834 -0.171 -11.444 1.00 94.88 95 PHE A CA 1
ATOM 774 C C . PHE A 1 95 ? -5.060 0.259 -12.273 1.00 94.88 95 PHE A C 1
ATOM 776 O O . PHE A 1 95 ? -5.121 -0.048 -13.466 1.00 94.88 95 PHE A O 1
ATOM 783 N N . PRO A 1 96 ? -6.044 0.950 -11.671 1.00 96.50 96 PRO A N 1
ATOM 784 C CA . PRO A 1 96 ? -7.161 1.529 -12.407 1.00 96.50 96 PRO A CA 1
ATOM 785 C C . PRO A 1 96 ? -6.699 2.524 -13.479 1.00 96.50 96 PRO A C 1
ATOM 787 O O . PRO A 1 96 ? -5.788 3.313 -13.245 1.00 96.50 96 PRO A O 1
ATOM 790 N N . ALA A 1 97 ? -7.394 2.560 -14.620 1.00 93.00 97 ALA A N 1
ATOM 791 C CA . ALA A 1 97 ? -7.067 3.460 -15.734 1.00 93.00 97 ALA A CA 1
ATOM 792 C C . ALA A 1 97 ? -7.201 4.961 -15.399 1.00 93.00 97 ALA A C 1
ATOM 794 O O . ALA A 1 97 ? -6.649 5.798 -16.103 1.00 93.00 97 ALA A O 1
ATOM 795 N N . GLY A 1 98 ? -7.935 5.311 -14.336 1.00 93.56 98 GLY A N 1
ATOM 796 C CA . GLY A 1 98 ? -8.130 6.698 -13.898 1.00 93.56 98 GLY A CA 1
ATOM 797 C C . GLY A 1 98 ? -6.975 7.292 -13.086 1.00 93.56 98 GLY A C 1
ATOM 798 O O . GLY A 1 98 ? -7.054 8.457 -12.711 1.00 93.56 98 GLY A O 1
ATOM 799 N N . LEU A 1 99 ? -5.929 6.518 -12.781 1.00 94.38 99 LEU A N 1
ATOM 800 C CA . LEU A 1 99 ? -4.754 7.010 -12.061 1.00 94.38 99 LEU A CA 1
ATOM 801 C C . LEU A 1 99 ? -3.819 7.713 -13.050 1.00 94.38 99 LEU A C 1
ATOM 803 O O . LEU A 1 99 ? -3.189 7.058 -13.879 1.00 94.38 99 LEU A O 1
ATOM 807 N N . THR A 1 100 ? -3.746 9.041 -12.986 1.00 93.56 100 THR A N 1
ATOM 808 C CA . THR A 1 100 ? -3.002 9.845 -13.970 1.00 93.56 100 THR A CA 1
ATOM 809 C C . THR A 1 100 ? -1.614 10.232 -13.481 1.00 93.56 100 THR A C 1
ATOM 811 O O . THR A 1 100 ? -0.711 10.426 -14.294 1.00 93.56 100 THR A O 1
ATOM 814 N N . THR A 1 101 ? -1.411 10.310 -12.165 1.00 95.88 101 THR A N 1
ATOM 815 C CA . THR A 1 101 ? -0.118 10.644 -11.568 1.00 95.88 101 THR A CA 1
ATOM 816 C C . THR A 1 101 ? 0.489 9.469 -10.800 1.00 95.88 101 THR A C 1
ATOM 818 O O . THR A 1 101 ? -0.194 8.556 -10.321 1.00 95.88 101 THR A O 1
ATOM 821 N N . THR A 1 102 ? 1.811 9.516 -10.610 1.00 94.94 102 THR A N 1
ATOM 822 C CA . THR A 1 102 ? 2.506 8.590 -9.705 1.00 94.94 102 THR A CA 1
ATOM 823 C C . THR A 1 102 ? 1.945 8.692 -8.289 1.00 94.94 102 THR A C 1
ATOM 825 O O . THR A 1 102 ? 1.812 7.675 -7.615 1.00 94.94 102 THR A O 1
ATOM 828 N N . LEU A 1 103 ? 1.559 9.893 -7.845 1.00 96.19 103 LEU A N 1
ATOM 829 C CA . LEU A 1 103 ? 0.962 10.091 -6.527 1.00 96.19 103 LEU A CA 1
ATOM 830 C C . LEU A 1 103 ? -0.371 9.342 -6.394 1.00 96.19 103 LEU A C 1
ATOM 832 O O . LEU A 1 103 ? -0.563 8.661 -5.389 1.00 96.19 103 LEU A O 1
ATOM 836 N N . ASP A 1 104 ? -1.239 9.382 -7.406 1.00 96.38 104 ASP A N 1
ATOM 837 C CA . ASP A 1 104 ? -2.509 8.637 -7.392 1.00 96.38 104 ASP A CA 1
ATOM 838 C C . ASP A 1 104 ? -2.260 7.131 -7.269 1.00 96.38 104 ASP A C 1
ATOM 840 O O . ASP A 1 104 ? -2.905 6.441 -6.478 1.00 96.38 104 ASP A O 1
ATOM 844 N N . SER A 1 105 ? -1.257 6.630 -7.996 1.00 97.56 105 SER A N 1
ATOM 845 C CA . SER A 1 105 ? -0.831 5.228 -7.931 1.00 97.56 105 SER A CA 1
ATOM 846 C C . SER A 1 105 ? -0.321 4.846 -6.546 1.00 97.56 105 SER A C 1
ATOM 848 O O . SER A 1 105 ? -0.691 3.793 -6.023 1.00 97.56 105 SER A O 1
ATOM 850 N N . ILE A 1 106 ? 0.476 5.719 -5.923 1.00 97.88 106 ILE A N 1
ATOM 851 C CA . ILE A 1 106 ? 0.981 5.516 -4.564 1.00 97.88 106 ILE A CA 1
ATOM 852 C C . ILE A 1 106 ? -0.171 5.460 -3.566 1.00 97.88 106 ILE A C 1
ATOM 854 O O . ILE A 1 106 ? -0.236 4.546 -2.742 1.00 97.88 106 ILE A O 1
ATOM 858 N N . GLN A 1 107 ? -1.087 6.421 -3.637 1.00 96.69 107 GLN A N 1
ATOM 859 C CA . GLN A 1 107 ? -2.208 6.523 -2.710 1.00 96.69 107 GLN A CA 1
ATOM 860 C C . GLN A 1 107 ? -3.183 5.352 -2.856 1.00 96.69 107 GLN A C 1
ATOM 862 O O . GLN A 1 107 ? -3.626 4.795 -1.851 1.00 96.69 107 GLN A O 1
ATOM 867 N N . TRP A 1 108 ? -3.486 4.940 -4.088 1.00 97.56 108 TRP A N 1
ATOM 868 C CA . TRP A 1 108 ? -4.347 3.791 -4.346 1.00 97.56 108 TRP A CA 1
ATOM 869 C C . TRP A 1 108 ? -3.712 2.487 -3.853 1.00 97.56 108 TRP A C 1
ATOM 871 O O . TRP A 1 108 ? -4.364 1.702 -3.157 1.00 97.56 108 TRP A O 1
ATOM 881 N N . LEU A 1 109 ? -2.431 2.264 -4.164 1.00 98.25 109 LEU A N 1
ATOM 882 C CA . LEU A 1 109 ? -1.740 1.039 -3.775 1.00 98.25 109 LEU A CA 1
ATOM 883 C C . LEU A 1 109 ? -1.521 0.959 -2.259 1.00 98.25 109 LEU A C 1
ATOM 885 O O . LEU A 1 109 ? -1.606 -0.130 -1.699 1.00 98.25 109 LEU A O 1
ATOM 889 N N . GLU A 1 110 ? -1.315 2.090 -1.574 1.00 97.56 110 GLU A N 1
ATOM 890 C CA . GLU A 1 110 ? -1.257 2.147 -0.106 1.00 97.56 110 GLU A CA 1
ATOM 891 C C . GLU A 1 110 ? -2.528 1.549 0.514 1.00 97.56 110 GLU A C 1
ATOM 893 O O . GLU A 1 110 ? -2.441 0.712 1.414 1.00 97.56 110 GLU A O 1
ATOM 898 N N . GLN A 1 111 ? -3.705 1.887 -0.021 1.00 96.56 111 GLN A N 1
ATOM 899 C CA . GLN A 1 111 ? -4.966 1.308 0.448 1.00 96.56 111 GLN A CA 1
ATOM 900 C C . GLN A 1 111 ? -5.053 -0.198 0.166 1.00 96.56 111 GLN A C 1
ATOM 902 O O . GLN A 1 111 ? -5.520 -0.952 1.024 1.00 96.56 111 GLN A O 1
ATOM 907 N N . GLN A 1 112 ? -4.577 -0.660 -0.999 1.00 97.69 112 GLN A N 1
ATOM 908 C CA . GLN A 1 112 ? -4.575 -2.091 -1.323 1.00 97.69 112 GLN A CA 1
ATOM 909 C C . GLN A 1 112 ? -3.635 -2.885 -0.410 1.00 97.69 112 GLN A C 1
ATOM 911 O O . GLN A 1 112 ? -4.018 -3.945 0.076 1.00 97.69 112 GLN A O 1
ATOM 916 N N . ILE A 1 113 ? -2.445 -2.355 -0.113 1.00 97.94 113 ILE A N 1
ATOM 917 C CA . ILE A 1 113 ? -1.487 -2.981 0.808 1.00 97.94 113 ILE A CA 1
ATOM 918 C C . ILE A 1 113 ? -2.089 -3.075 2.211 1.00 97.94 113 ILE A C 1
ATOM 920 O O . ILE A 1 113 ? -2.048 -4.139 2.821 1.00 97.94 113 ILE A O 1
ATOM 924 N N . VAL A 1 114 ? -2.708 -2.004 2.720 1.00 96.69 114 VAL A N 1
ATOM 925 C CA . VAL A 1 114 ? -3.360 -2.030 4.041 1.00 96.69 114 VAL A CA 1
ATOM 926 C C . VAL A 1 114 ? -4.519 -3.027 4.081 1.00 96.69 114 VAL A C 1
ATOM 928 O O . VAL A 1 114 ? -4.735 -3.687 5.103 1.00 96.69 114 VAL A O 1
ATOM 931 N N . ARG A 1 115 ? -5.278 -3.149 2.988 1.00 95.69 115 ARG A N 1
ATOM 932 C CA . ARG A 1 115 ? -6.353 -4.137 2.867 1.00 95.69 115 ARG A CA 1
ATOM 933 C C . ARG A 1 115 ? -5.805 -5.561 2.862 1.00 95.69 115 ARG A C 1
ATOM 935 O O . ARG A 1 115 ? -6.344 -6.397 3.579 1.00 95.69 115 ARG A O 1
ATOM 942 N N . GLU A 1 116 ? -4.738 -5.823 2.117 1.00 96.56 116 GLU A N 1
ATOM 943 C CA . GLU A 1 116 ? -4.104 -7.142 2.074 1.00 96.56 116 GLU A CA 1
ATOM 944 C C . GLU A 1 116 ? -3.495 -7.514 3.429 1.00 96.56 116 GLU A C 1
ATOM 946 O O . GLU A 1 116 ? -3.746 -8.606 3.926 1.00 96.56 116 GLU A O 1
ATOM 951 N N . SER A 1 117 ? -2.808 -6.582 4.100 1.00 95.50 117 SER A N 1
ATOM 952 C CA . SER A 1 117 ? -2.319 -6.770 5.473 1.00 95.50 117 SER A CA 1
ATOM 953 C C . SER A 1 117 ? -3.437 -7.126 6.452 1.00 95.50 117 SER A C 1
ATOM 955 O O . SER A 1 117 ? -3.212 -7.895 7.381 1.00 95.50 117 SER A O 1
ATOM 957 N N . ALA A 1 118 ? -4.654 -6.606 6.251 1.00 93.62 118 ALA A N 1
ATOM 958 C CA . ALA A 1 118 ? -5.811 -6.961 7.074 1.00 93.62 118 ALA A CA 1
ATOM 959 C C . ALA A 1 118 ? -6.208 -8.436 6.945 1.00 93.62 118 ALA A C 1
ATOM 961 O O . ALA A 1 118 ? -6.658 -9.031 7.921 1.00 93.62 118 ALA A O 1
ATOM 962 N N . LEU A 1 119 ? -6.101 -8.976 5.729 1.00 93.19 119 LEU A N 1
ATOM 963 C CA . LEU A 1 119 ? -6.512 -10.335 5.389 1.00 93.19 119 LEU A CA 1
ATOM 964 C C . LEU A 1 119 ? -5.411 -11.337 5.748 1.00 93.19 119 LEU A C 1
ATOM 966 O O . LEU A 1 119 ? -5.677 -12.331 6.413 1.00 93.19 119 LEU A O 1
ATOM 970 N N . GLU A 1 120 ? -4.175 -11.041 5.352 1.00 94.19 120 GLU A N 1
ATOM 971 C CA . GLU A 1 120 ? -3.026 -11.940 5.478 1.00 94.19 120 GLU A CA 1
ATOM 972 C C . GLU A 1 120 ? -2.452 -11.996 6.902 1.00 94.19 120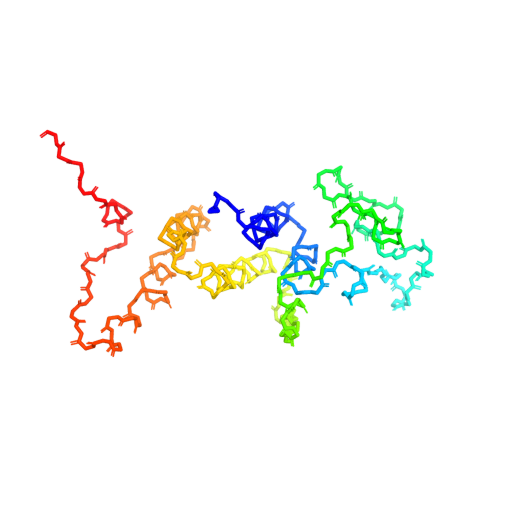 GLU A C 1
ATOM 974 O O . GLU A 1 120 ? -1.898 -13.020 7.302 1.00 94.19 120 GLU A O 1
ATOM 979 N N . LEU A 1 121 ? -2.555 -10.901 7.667 1.00 92.75 121 LEU A N 1
ATOM 980 C CA . LEU A 1 121 ? -2.017 -10.781 9.034 1.00 92.75 121 LEU A CA 1
ATOM 981 C C . LEU A 1 121 ? -3.141 -10.678 10.077 1.00 92.75 121 LEU A C 1
ATOM 983 O O . LEU A 1 121 ? -2.992 -10.050 11.133 1.00 92.75 121 LEU A O 1
ATOM 987 N N . ALA A 1 122 ? -4.307 -11.251 9.765 1.00 90.50 122 ALA A N 1
ATOM 988 C CA . ALA A 1 122 ? -5.428 -11.301 10.690 1.00 90.50 122 ALA A CA 1
ATOM 989 C C . ALA A 1 122 ? -5.004 -11.976 12.006 1.00 90.50 122 ALA A C 1
ATOM 991 O O . ALA A 1 122 ? -4.297 -12.979 12.007 1.00 90.50 122 ALA A O 1
ATOM 992 N N . PHE A 1 123 ? -5.450 -11.415 13.132 1.00 88.62 123 PHE A N 1
ATOM 993 C CA . PHE A 1 123 ? -5.128 -11.884 14.490 1.00 88.62 123 PHE A CA 1
ATOM 994 C C . PHE A 1 123 ? -3.653 -11.757 14.922 1.00 88.62 123 PHE A C 1
ATOM 996 O O . PHE A 1 123 ? -3.316 -12.175 16.024 1.00 88.62 123 PHE A O 1
ATOM 1003 N N . GLU A 1 124 ? -2.792 -11.098 14.137 1.00 90.88 124 GLU A N 1
ATOM 1004 C CA . GLU A 1 124 ? -1.380 -10.859 14.500 1.00 90.88 124 GLU A CA 1
ATOM 1005 C C . GLU A 1 124 ? -1.150 -9.526 15.250 1.00 90.88 124 GLU A C 1
ATOM 1007 O O . GLU A 1 124 ? -0.028 -9.181 15.603 1.00 90.88 124 GLU A O 1
ATOM 1012 N N . GLY A 1 125 ? -2.205 -8.741 15.501 1.00 89.12 125 GLY A N 1
ATOM 1013 C CA . GLY A 1 125 ? -2.128 -7.501 16.294 1.00 89.12 125 GLY A CA 1
ATOM 1014 C C . GLY A 1 125 ? -1.599 -6.263 15.553 1.00 89.12 125 GLY A C 1
ATOM 1015 O O . GLY A 1 125 ? -1.582 -5.174 16.118 1.00 89.12 125 GLY A O 1
ATOM 1016 N N . HIS A 1 126 ? -1.239 -6.370 14.271 1.00 89.25 126 HIS A N 1
ATOM 1017 C CA . HIS A 1 126 ? -0.717 -5.240 13.483 1.00 89.25 126 HIS A CA 1
ATOM 1018 C C . HIS A 1 126 ? -1.783 -4.225 13.035 1.00 89.25 126 HIS A C 1
ATOM 1020 O O . HIS A 1 126 ? -1.469 -3.075 12.727 1.00 89.25 126 HIS A O 1
ATOM 1026 N N . ARG A 1 127 ? -3.059 -4.632 13.019 1.00 92.88 127 ARG A N 1
ATOM 1027 C CA . ARG A 1 127 ? -4.140 -3.896 12.348 1.00 92.88 127 ARG A CA 1
ATOM 1028 C C . ARG A 1 127 ? -4.344 -2.474 12.869 1.00 92.88 127 ARG A C 1
ATOM 1030 O O . ARG A 1 127 ? -4.488 -1.566 12.058 1.00 92.88 127 ARG A O 1
ATOM 1037 N N . TRP A 1 128 ? -4.379 -2.275 14.188 1.00 93.75 128 TRP A N 1
ATOM 1038 C CA . TRP A 1 128 ? -4.634 -0.947 14.762 1.00 93.75 128 TRP A CA 1
ATOM 1039 C C . TRP A 1 128 ? -3.511 0.035 14.428 1.00 93.75 128 TRP A C 1
ATOM 1041 O O . TRP A 1 128 ? -3.766 1.103 13.876 1.00 93.75 128 TRP A O 1
ATOM 1051 N N . GLY A 1 129 ? -2.262 -0.365 14.689 1.00 94.00 129 GLY A N 1
ATOM 1052 C CA . GLY A 1 129 ? -1.089 0.463 14.410 1.00 94.00 129 GLY A CA 1
ATOM 1053 C C . GLY A 1 129 ? -0.964 0.833 12.932 1.00 94.00 129 GLY A C 1
ATOM 1054 O O . GLY A 1 129 ? -0.617 1.968 12.614 1.00 94.00 129 GLY A O 1
ATOM 1055 N N . ASP A 1 130 ? -1.312 -0.084 12.025 1.00 95.12 130 ASP A N 1
ATOM 1056 C CA . ASP A 1 130 ? -1.302 0.183 10.585 1.00 95.12 130 ASP A CA 1
ATOM 1057 C C . ASP A 1 130 ? -2.330 1.223 10.170 1.00 95.12 130 ASP A C 1
ATOM 1059 O O . ASP A 1 130 ? -1.990 2.161 9.448 1.00 95.12 130 ASP A O 1
ATOM 1063 N N . LEU A 1 131 ? -3.565 1.083 10.654 1.00 96.56 131 LEU A N 1
ATOM 1064 C CA . LEU A 1 131 ? -4.631 2.024 10.340 1.00 96.56 131 LEU A CA 1
ATOM 1065 C C . LEU A 1 131 ? -4.320 3.419 10.881 1.00 96.56 131 LEU A C 1
ATOM 1067 O O . LEU A 1 131 ? -4.392 4.383 10.125 1.00 96.56 131 LEU A O 1
ATOM 1071 N N . VAL A 1 132 ? -3.915 3.523 12.150 1.00 96.62 132 VAL A N 1
ATOM 1072 C CA . VAL A 1 132 ? -3.578 4.810 12.774 1.00 96.62 132 VAL A CA 1
ATOM 1073 C C . VAL A 1 132 ? -2.411 5.472 12.045 1.00 96.62 132 VAL A C 1
ATOM 1075 O O . VAL A 1 132 ? -2.491 6.640 11.678 1.00 96.62 132 VAL A O 1
ATOM 1078 N N . ARG A 1 133 ? -1.329 4.739 11.763 1.00 96.50 133 ARG A N 1
ATOM 1079 C CA . ARG A 1 133 ? -0.152 5.307 11.089 1.00 96.50 133 ARG A CA 1
ATOM 1080 C C . ARG A 1 133 ? -0.470 5.815 9.680 1.00 96.50 133 ARG A C 1
ATOM 1082 O O . ARG A 1 133 ? 0.033 6.870 9.295 1.00 96.50 133 ARG A O 1
ATOM 1089 N N . VAL A 1 134 ? -1.290 5.089 8.920 1.00 97.12 134 VAL A N 1
ATOM 1090 C CA . VAL A 1 134 ? -1.711 5.513 7.575 1.00 97.12 134 VAL A CA 1
ATOM 1091 C C . VAL A 1 134 ? -2.667 6.702 7.657 1.00 97.12 134 VAL A C 1
ATOM 1093 O O . VAL A 1 134 ? -2.454 7.678 6.946 1.00 97.12 134 VAL A O 1
ATOM 1096 N N . ALA A 1 135 ? -3.635 6.688 8.576 1.00 98.00 135 ALA A N 1
ATOM 1097 C CA . ALA A 1 135 ? -4.552 7.804 8.808 1.00 98.00 135 ALA A CA 1
ATOM 1098 C C . ALA A 1 135 ? -3.815 9.110 9.139 1.00 98.00 135 ALA A C 1
ATOM 1100 O O . ALA A 1 135 ? -4.076 10.148 8.538 1.00 98.00 135 ALA A O 1
ATOM 1101 N N . ARG A 1 136 ? -2.816 9.059 10.025 1.00 97.62 136 ARG A N 1
ATOM 1102 C CA . ARG A 1 136 ? -1.989 10.231 10.363 1.00 97.62 136 ARG A CA 1
ATOM 1103 C C . ARG A 1 136 ? -1.190 10.748 9.177 1.00 97.62 136 ARG A C 1
ATOM 1105 O O . ARG A 1 136 ? -1.036 11.953 8.992 1.00 97.62 136 ARG A O 1
ATOM 1112 N N . ARG A 1 137 ? -0.672 9.840 8.347 1.00 96.50 137 ARG A N 1
ATOM 1113 C CA . ARG A 1 137 ? 0.006 10.229 7.109 1.00 96.50 137 ARG A CA 1
ATOM 1114 C C . ARG A 1 137 ? -0.963 10.880 6.125 1.00 96.50 137 ARG A C 1
ATOM 1116 O O . ARG A 1 137 ? -0.597 11.887 5.534 1.00 96.50 137 ARG A O 1
ATOM 1123 N N . MET A 1 138 ? -2.183 10.362 6.001 1.00 97.19 138 MET A N 1
ATOM 1124 C CA . MET A 1 138 ? -3.241 10.987 5.207 1.00 97.19 138 MET A CA 1
ATOM 1125 C C . MET A 1 138 ? -3.538 12.408 5.698 1.00 97.19 138 MET A C 1
ATOM 1127 O O . MET A 1 138 ? -3.483 13.327 4.887 1.00 97.19 138 MET A O 1
ATOM 1131 N N . ASN A 1 139 ? -3.719 12.608 7.008 1.00 97.25 139 ASN A N 1
ATOM 1132 C CA . ASN A 1 139 ? -3.905 13.940 7.595 1.00 97.25 139 ASN A CA 1
ATOM 1133 C C . ASN A 1 139 ? -2.737 14.884 7.266 1.00 97.25 139 ASN A C 1
ATOM 1135 O O . ASN A 1 139 ? -2.951 16.010 6.822 1.00 97.25 139 ASN A O 1
ATOM 1139 N N . LYS A 1 140 ? -1.489 14.415 7.417 1.00 96.31 140 LYS A N 1
ATOM 1140 C CA . LYS A 1 140 ? -0.283 15.193 7.080 1.00 96.31 140 LYS A CA 1
ATOM 1141 C C . LYS A 1 140 ? -0.214 15.579 5.596 1.00 96.31 140 LYS A C 1
ATOM 1143 O O . LYS A 1 140 ? 0.401 16.582 5.250 1.00 96.31 140 LYS A O 1
ATOM 1148 N N . GLU A 1 141 ? -0.828 14.786 4.727 1.00 95.56 141 GLU A N 1
ATOM 1149 C CA . GLU A 1 141 ? -0.930 15.027 3.284 1.00 95.56 141 GLU A CA 1
ATOM 1150 C C . GLU A 1 141 ? -2.177 15.838 2.892 1.00 95.56 141 GLU A C 1
ATOM 1152 O O . GLU A 1 141 ? -2.448 15.990 1.703 1.00 95.56 141 GLU A O 1
ATOM 1157 N N . GLY A 1 142 ? -2.953 16.342 3.860 1.00 96.06 142 GLY A N 1
ATOM 1158 C CA . GLY A 1 142 ? -4.186 17.092 3.604 1.00 96.06 142 GLY A CA 1
ATOM 1159 C C . GLY A 1 142 ? -5.368 16.229 3.144 1.00 96.06 142 GLY A C 1
ATOM 1160 O O . GLY A 1 142 ? -6.332 16.756 2.595 1.00 96.06 142 GLY A O 1
ATOM 1161 N N . ARG A 1 143 ? -5.300 14.906 3.343 1.00 95.69 143 ARG A N 1
ATOM 1162 C CA . ARG A 1 143 ? -6.383 13.945 3.075 1.00 95.69 143 ARG A CA 1
ATOM 1163 C C . ARG A 1 143 ? -7.150 13.629 4.362 1.00 95.69 143 ARG A C 1
ATOM 1165 O O . ARG A 1 143 ? -6.626 13.791 5.459 1.00 95.69 143 ARG A O 1
ATOM 1172 N N . ASP A 1 144 ? -8.372 13.115 4.230 1.00 96.50 144 ASP A N 1
ATOM 1173 C CA . ASP A 1 144 ? -9.217 12.747 5.374 1.00 96.50 144 ASP A CA 1
ATOM 1174 C C . ASP A 1 144 ? -8.796 11.396 5.986 1.00 96.50 144 ASP A C 1
ATOM 1176 O O . ASP A 1 144 ? -9.289 10.323 5.618 1.00 96.50 144 ASP A O 1
ATOM 1180 N N . GLY A 1 145 ? -7.840 11.445 6.917 1.00 97.25 145 GLY A N 1
ATOM 1181 C CA . GLY A 1 145 ? -7.371 10.273 7.650 1.00 97.25 145 GLY A CA 1
ATOM 1182 C C . GLY A 1 145 ? -8.406 9.710 8.623 1.00 97.25 145 GLY A C 1
ATOM 1183 O O . GLY A 1 145 ? -8.427 8.497 8.843 1.00 97.25 145 GLY A O 1
ATOM 1184 N N . PHE A 1 146 ? -9.294 10.547 9.169 1.00 97.06 146 PHE A N 1
ATOM 1185 C CA . PHE A 1 146 ? -10.353 10.091 10.071 1.00 97.06 146 PHE A CA 1
ATOM 1186 C C . PHE A 1 146 ? -11.368 9.215 9.339 1.00 97.06 146 PHE A C 1
ATOM 1188 O O . PHE A 1 146 ? -11.714 8.139 9.829 1.00 97.06 146 PHE A O 1
ATOM 1195 N N . SER A 1 147 ? -11.807 9.626 8.147 1.00 96.31 147 SER A N 1
ATOM 1196 C CA . SER A 1 147 ? -12.728 8.821 7.347 1.00 96.31 147 SER A CA 1
ATOM 1197 C C . SER A 1 147 ? -12.108 7.478 6.954 1.00 96.31 147 SER A C 1
ATOM 1199 O O . SER A 1 147 ? -12.735 6.432 7.142 1.00 96.31 147 SER A O 1
ATOM 1201 N N . PHE A 1 148 ? -10.833 7.472 6.553 1.00 96.94 148 PHE A N 1
ATOM 1202 C CA . PHE A 1 148 ? -10.101 6.230 6.306 1.00 96.94 148 PHE A CA 1
ATOM 1203 C C . PHE A 1 148 ? -10.040 5.326 7.549 1.00 96.94 148 PHE A C 1
ATOM 1205 O O . PHE A 1 148 ? -10.338 4.132 7.469 1.00 96.94 148 PHE A O 1
ATOM 1212 N N . LEU A 1 149 ? -9.649 5.868 8.707 1.00 96.56 149 LEU A N 1
ATOM 1213 C CA . LEU A 1 149 ? -9.520 5.098 9.943 1.00 96.56 149 LEU A CA 1
ATOM 1214 C C . LEU A 1 149 ? -10.876 4.542 10.380 1.00 96.56 149 LEU A C 1
ATOM 1216 O O . LEU A 1 149 ? -11.041 3.331 10.537 1.00 96.56 149 LEU A O 1
ATOM 1220 N N . PHE A 1 150 ? -11.845 5.431 10.581 1.00 95.56 150 PHE A N 1
ATOM 1221 C CA . PHE A 1 150 ? -13.102 5.101 11.224 1.00 95.56 150 PHE A CA 1
ATOM 1222 C C . PHE A 1 150 ? -14.148 4.603 10.232 1.00 95.56 150 PHE A C 1
ATOM 1224 O O . PHE A 1 150 ? -14.557 3.445 10.326 1.00 95.56 150 PHE A O 1
ATOM 1231 N N . ASN A 1 151 ? -14.561 5.433 9.271 1.00 93.56 151 ASN A N 1
ATOM 1232 C CA . ASN A 1 151 ? -15.680 5.122 8.376 1.00 93.56 151 ASN A CA 1
ATOM 1233 C C . ASN A 1 151 ? -15.385 3.902 7.495 1.00 93.56 151 ASN A C 1
ATOM 1235 O O . ASN A 1 151 ? -16.209 2.987 7.390 1.00 93.56 151 ASN A O 1
ATOM 1239 N N . ASP A 1 152 ? -14.191 3.850 6.907 1.00 93.81 152 ASP A N 1
ATOM 1240 C CA . ASP A 1 152 ? -13.867 2.827 5.917 1.00 93.81 152 ASP A CA 1
ATOM 1241 C C . ASP A 1 152 ? -13.462 1.491 6.541 1.00 93.81 152 ASP A C 1
ATOM 1243 O O . ASP A 1 152 ? -13.827 0.433 6.005 1.00 93.81 152 ASP A O 1
ATOM 1247 N N . ASN A 1 153 ? -12.728 1.533 7.662 1.00 93.81 153 ASN A N 1
ATOM 1248 C CA . ASN A 1 153 ? -12.030 0.370 8.216 1.00 93.81 153 ASN A CA 1
ATOM 1249 C C . ASN A 1 153 ? -12.547 -0.130 9.578 1.00 93.81 153 ASN A C 1
ATOM 1251 O O . ASN A 1 153 ? -12.389 -1.322 9.853 1.00 93.81 153 ASN A O 1
ATOM 1255 N N . ILE A 1 154 ? -13.152 0.715 10.423 1.00 93.12 154 ILE A N 1
ATOM 1256 C CA . ILE A 1 154 ? -13.575 0.332 11.787 1.00 93.12 154 ILE A CA 1
ATOM 1257 C C . ILE A 1 154 ? -15.096 0.213 11.897 1.00 93.12 154 ILE A C 1
ATOM 1259 O O . ILE A 1 154 ? -15.602 -0.809 12.368 1.00 93.12 154 ILE A O 1
ATOM 1263 N N . LYS A 1 155 ? -15.832 1.237 11.457 1.00 93.62 155 LYS A N 1
ATOM 1264 C CA . LYS A 1 155 ? -17.275 1.407 11.679 1.00 93.62 155 LYS A CA 1
ATOM 1265 C C . LYS A 1 155 ? -18.086 0.189 11.233 1.00 93.62 155 LYS A C 1
ATOM 1267 O O . LYS A 1 155 ? -18.900 -0.325 11.997 1.00 93.62 155 LYS A O 1
ATOM 1272 N N . LYS A 1 156 ? -17.756 -0.363 10.059 1.00 91.62 156 LYS A N 1
ATOM 1273 C CA . LYS A 1 156 ? -18.417 -1.541 9.466 1.00 91.62 156 LYS A CA 1
ATOM 1274 C C . LYS A 1 156 ? -18.413 -2.772 10.375 1.00 91.62 156 LYS A C 1
ATOM 1276 O O . LYS A 1 156 ? -19.325 -3.590 10.296 1.00 91.62 156 LYS A O 1
ATOM 1281 N N . LYS A 1 157 ? -17.394 -2.941 11.229 1.00 90.88 157 LYS A N 1
ATOM 1282 C CA . LYS A 1 157 ? -17.342 -4.051 12.195 1.00 90.88 157 LYS A CA 1
ATOM 1283 C C . LYS A 1 157 ? -18.452 -3.916 13.239 1.00 90.88 157 LYS A C 1
ATOM 1285 O O . LYS A 1 157 ? -19.119 -4.901 13.534 1.00 90.88 157 LYS A O 1
ATOM 1290 N N . TYR A 1 158 ? -18.628 -2.716 13.783 1.00 94.81 158 TYR A N 1
ATOM 1291 C CA . TYR A 1 158 ? -19.612 -2.429 14.828 1.00 94.81 158 TYR A CA 1
ATOM 1292 C C . TYR A 1 158 ? -21.038 -2.473 14.276 1.00 94.81 158 TYR A C 1
ATOM 1294 O O . TYR A 1 158 ? -21.898 -3.110 14.877 1.00 94.81 158 TYR A O 1
ATOM 1302 N N . GLU A 1 159 ? -21.248 -1.923 13.076 1.00 94.81 159 GLU A N 1
ATOM 1303 C CA . GLU A 1 159 ? -22.524 -2.022 12.352 1.00 94.81 159 GLU A CA 1
ATOM 1304 C C . GLU A 1 159 ? -22.935 -3.487 12.135 1.00 94.81 159 GLU A C 1
ATOM 1306 O O . GLU A 1 159 ? -24.057 -3.871 12.449 1.00 94.81 159 GLU A O 1
ATOM 1311 N N . ARG A 1 160 ? -22.009 -4.341 11.674 1.00 94.75 160 ARG A N 1
ATOM 1312 C CA . ARG A 1 160 ? -22.273 -5.779 11.475 1.00 94.75 160 ARG A CA 1
ATOM 1313 C C . ARG A 1 160 ? -22.528 -6.540 12.771 1.00 94.75 160 ARG A C 1
ATOM 1315 O O . ARG A 1 160 ? -23.256 -7.524 12.758 1.00 94.75 160 ARG A O 1
ATOM 1322 N N . ALA A 1 161 ? -21.898 -6.118 13.862 1.00 95.94 161 ALA A N 1
ATOM 1323 C CA . ALA A 1 161 ? -22.070 -6.728 15.173 1.00 95.94 161 ALA A CA 1
ATOM 1324 C C . ALA A 1 161 ? -23.297 -6.187 15.930 1.00 95.94 161 ALA A C 1
ATOM 1326 O O . ALA A 1 161 ? -23.578 -6.668 17.023 1.00 95.94 161 ALA A O 1
ATOM 1327 N N . ASN A 1 162 ? -24.021 -5.214 15.363 1.00 95.75 162 ASN A N 1
ATOM 1328 C CA 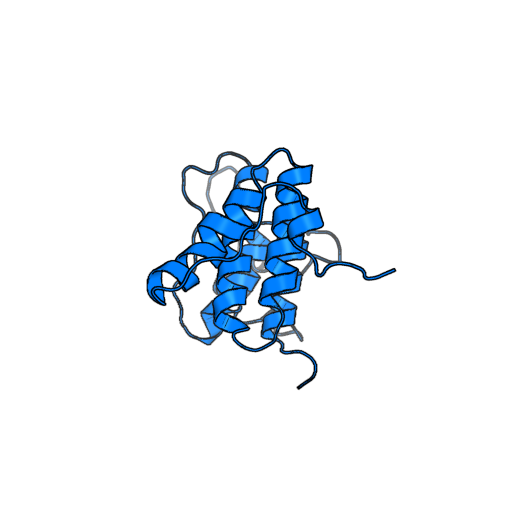. ASN A 1 162 ? -25.159 -4.543 15.988 1.00 95.75 162 ASN A CA 1
ATOM 1329 C C . ASN A 1 162 ? -24.841 -3.995 17.395 1.00 95.75 162 ASN A C 1
ATOM 1331 O O . ASN A 1 162 ? -25.634 -4.123 18.327 1.00 95.75 162 ASN A O 1
ATOM 1335 N N . ILE A 1 163 ? -23.652 -3.404 17.550 1.00 96.38 163 ILE A N 1
ATOM 1336 C CA . ILE A 1 163 ? -23.200 -2.760 18.789 1.00 96.38 163 ILE A CA 1
ATOM 1337 C C . ILE A 1 163 ? -22.764 -1.315 18.512 1.00 96.38 163 ILE A C 1
ATOM 1339 O O . ILE A 1 163 ? -22.302 -1.022 17.405 1.00 96.38 163 ILE A O 1
ATOM 1343 N N . PRO A 1 164 ? -22.867 -0.405 19.498 1.00 93.69 164 PRO A N 1
ATOM 1344 C CA . PRO A 1 164 ? -22.386 0.963 19.341 1.00 93.69 164 PRO A CA 1
ATOM 1345 C C . PRO A 1 164 ? -20.896 1.002 18.987 1.00 93.69 164 PRO A C 1
ATOM 1347 O O . PRO A 1 164 ? -20.079 0.308 19.598 1.00 93.69 164 PRO A O 1
ATOM 1350 N N . ALA A 1 165 ? -20.539 1.824 17.999 1.00 91.44 165 ALA A N 1
ATOM 1351 C CA . ALA A 1 165 ? -19.144 2.078 17.667 1.00 91.44 165 ALA A CA 1
ATOM 1352 C C . ALA A 1 165 ? -18.491 2.997 18.722 1.00 91.44 165 ALA A C 1
ATOM 1354 O O . ALA A 1 165 ? -19.183 3.834 19.307 1.00 91.44 165 ALA A O 1
ATOM 1355 N N . PRO A 1 166 ? -17.171 2.890 18.955 1.00 88.88 166 PRO A N 1
ATOM 1356 C CA . PRO A 1 166 ? -16.454 3.797 19.841 1.00 88.88 166 PRO A CA 1
ATOM 1357 C C . PRO A 1 166 ? -16.542 5.243 19.344 1.00 88.88 166 PRO A C 1
ATOM 1359 O O . PRO A 1 166 ? -16.540 5.488 18.136 1.00 88.88 166 PRO A O 1
ATOM 1362 N N . ALA A 1 167 ? -16.567 6.193 20.279 1.00 87.56 167 ALA A N 1
ATOM 1363 C CA . ALA A 1 167 ? -16.693 7.625 20.008 1.00 87.56 167 ALA A CA 1
ATOM 1364 C C . ALA A 1 167 ? -15.361 8.269 19.565 1.00 87.56 167 ALA A C 1
ATOM 1366 O O . ALA A 1 167 ? -14.897 9.235 20.166 1.00 87.56 167 ALA A O 1
ATOM 1367 N N . PHE A 1 168 ? -14.727 7.721 18.525 1.00 91.25 168 PHE A N 1
ATOM 1368 C CA . PHE A 1 168 ? -13.554 8.344 17.910 1.00 91.25 168 PHE A CA 1
ATOM 1369 C C . PHE A 1 168 ? -13.955 9.613 17.155 1.00 91.25 168 PHE A C 1
ATOM 1371 O O . PHE A 1 168 ? -15.001 9.652 16.505 1.00 91.25 168 PHE A O 1
ATOM 1378 N N . THR A 1 169 ? -13.106 10.636 17.207 1.00 92.75 169 THR A N 1
ATOM 1379 C CA . THR A 1 169 ? -13.316 11.908 16.507 1.00 92.75 169 THR A CA 1
ATOM 1380 C C . THR A 1 169 ? -12.179 12.169 15.520 1.00 92.75 169 THR A C 1
ATOM 1382 O O . THR A 1 169 ? -11.209 11.411 15.449 1.00 92.75 169 THR A O 1
ATOM 1385 N N . ALA A 1 170 ? -12.293 13.249 14.742 1.00 93.31 170 ALA A N 1
ATOM 1386 C CA . ALA A 1 170 ? -11.221 13.694 13.853 1.00 93.31 170 ALA A CA 1
ATOM 1387 C C . ALA A 1 170 ? -9.959 14.163 14.605 1.00 93.31 170 ALA A C 1
ATOM 1389 O O . ALA A 1 170 ? -8.906 14.300 13.987 1.00 93.31 170 ALA A O 1
ATOM 1390 N N . ASP A 1 171 ? -10.048 14.386 15.921 1.00 93.06 171 ASP A N 1
ATOM 1391 C CA . ASP A 1 171 ? -8.883 14.636 16.762 1.00 93.06 171 ASP A CA 1
ATOM 1392 C C . ASP A 1 171 ? -8.085 13.335 16.956 1.00 93.06 171 ASP A C 1
ATOM 1394 O O . ASP A 1 171 ? -8.597 12.347 17.498 1.00 93.06 171 ASP A O 1
ATOM 1398 N N . GLU A 1 172 ? -6.817 13.348 16.527 1.00 93.31 172 GLU A N 1
ATOM 1399 C CA . GLU A 1 172 ? -5.906 12.204 16.613 1.00 93.31 172 GLU A CA 1
ATOM 1400 C C . GLU A 1 172 ? -5.691 11.729 18.056 1.00 93.31 172 GLU A C 1
ATOM 1402 O O . GLU A 1 172 ? -5.384 10.555 18.259 1.00 93.31 172 GLU A O 1
ATOM 1407 N N . THR A 1 173 ? -5.867 12.598 19.062 1.00 90.88 173 THR A N 1
ATOM 1408 C CA . THR A 1 173 ? -5.734 12.220 20.482 1.00 90.88 173 THR A CA 1
ATOM 1409 C C . THR A 1 173 ? -6.740 11.140 20.879 1.00 90.88 173 THR A C 1
ATOM 1411 O O . THR A 1 173 ? -6.406 10.243 21.652 1.00 90.88 173 THR A O 1
ATOM 1414 N N . SER A 1 174 ? -7.933 11.153 20.273 1.00 92.12 174 SER A N 1
ATOM 1415 C CA . SER A 1 174 ? -8.982 10.163 20.530 1.00 92.12 174 SER A CA 1
ATOM 1416 C C . SER A 1 174 ? -8.613 8.754 20.049 1.00 92.12 174 SER A C 1
ATOM 1418 O O . SER A 1 174 ? -9.240 7.782 20.460 1.00 92.12 174 SER A O 1
ATOM 1420 N N . TRP A 1 175 ? -7.595 8.610 19.190 1.00 93.56 175 TRP A N 1
ATOM 1421 C CA . TRP A 1 175 ? -7.188 7.327 18.598 1.00 93.56 175 TRP A CA 1
ATOM 1422 C C . TRP A 1 175 ? -6.213 6.535 19.479 1.00 93.56 175 TRP A C 1
ATOM 1424 O O . TRP A 1 175 ? -5.802 5.426 19.124 1.00 93.56 175 TRP A O 1
ATOM 1434 N N . TYR A 1 176 ? -5.816 7.094 20.616 1.00 90.56 176 TYR A N 1
ATOM 1435 C CA . TYR A 1 176 ? -4.906 6.467 21.562 1.00 90.56 176 TYR A CA 1
ATOM 1436 C C . TYR A 1 176 ? -5.619 6.205 22.883 1.00 90.56 176 TYR A C 1
ATOM 1438 O O . TYR A 1 176 ? -6.659 6.787 23.184 1.00 90.56 176 TYR A O 1
ATOM 1446 N N . LEU A 1 177 ? -5.053 5.298 23.679 1.00 87.38 177 LEU A N 1
ATOM 1447 C CA . LEU A 1 177 ? -5.488 5.157 25.062 1.00 87.38 177 LEU A CA 1
ATOM 1448 C C . LEU A 1 177 ? -5.175 6.458 25.814 1.00 87.38 177 LEU A C 1
ATOM 1450 O O . LEU A 1 177 ? -4.125 7.055 25.554 1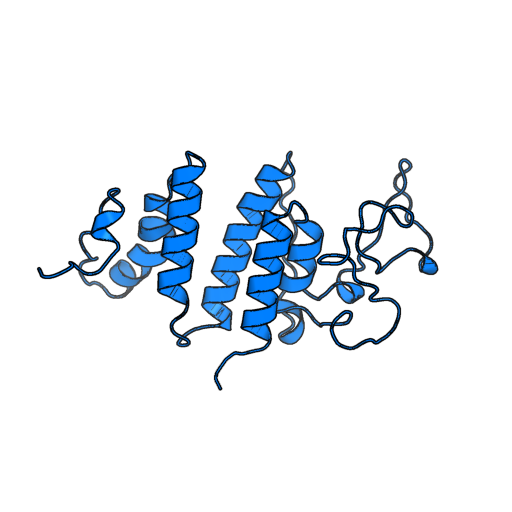.00 87.38 177 LEU A O 1
ATOM 1454 N N . PRO A 1 178 ? -6.051 6.891 26.736 1.00 83.75 178 PRO A N 1
ATOM 1455 C CA . PRO A 1 178 ? -5.753 8.037 27.575 1.00 83.75 178 PRO A CA 1
ATOM 1456 C C . PRO A 1 178 ? -4.483 7.747 28.373 1.00 83.75 178 PRO A C 1
ATOM 1458 O O . PRO A 1 178 ? -4.338 6.676 28.969 1.00 83.75 178 PRO A O 1
ATOM 1461 N N . PHE A 1 179 ? -3.560 8.702 28.376 1.00 78.00 179 PHE A N 1
ATOM 1462 C CA . PHE A 1 179 ? -2.485 8.698 29.353 1.00 78.00 179 PHE A CA 1
ATOM 1463 C C . PHE A 1 179 ? -3.096 9.128 30.684 1.00 78.00 179 PHE A C 1
ATOM 1465 O O . PHE A 1 179 ? -3.668 10.212 30.783 1.00 78.00 179 PHE A O 1
ATOM 1472 N N . TYR A 1 180 ? -3.041 8.247 31.677 1.00 71.94 180 TYR A N 1
ATOM 1473 C CA . TYR A 1 180 ? -3.286 8.639 33.056 1.00 71.94 180 TYR A CA 1
ATOM 1474 C C . TYR A 1 180 ? -1.986 9.260 33.570 1.00 71.94 180 TYR A C 1
ATOM 1476 O O . TYR A 1 180 ? -0.949 8.593 33.538 1.00 71.94 180 TYR A O 1
ATOM 1484 N N . GLU A 1 181 ? -2.042 10.534 33.954 1.00 59.38 181 GLU A N 1
ATOM 1485 C CA . GLU A 1 181 ? -0.993 11.188 34.747 1.00 59.38 181 GLU A CA 1
ATOM 1486 C C . GLU A 1 181 ? -1.137 10.829 36.230 1.00 59.38 181 GLU A C 1
ATOM 1488 O O . GLU A 1 181 ? -2.294 10.727 36.706 1.00 59.38 181 GLU A O 1
#

Foldseek 3Di:
DLDDPLRVLLVLLLVCLVVLNLVLSLQQAAFALVVVFAWDADPVRHTDDSVQTLWDANGSVGGDPPSSTARCPDDDDPRNGGHNCSVVPHDRDDDDPPQDDSVSSSVVSLVVSLVSCCVRCPPVPCNLVSLLVVLVVCVVVVHRSVCSNPVVPNVVVCVVVVHDGDPDDSPSCSSDDDDDD